Protein AF-A0ABD1UV66-F1 (afdb_monomer)

pLDDT: mean 80.62, std 14.81, range [42.59, 96.62]

Solvent-accessible surface area (backbone atoms only — not comparable to full-atom values): 7300 Å² total; per-residue (Å²): 114,70,67,59,56,52,50,48,52,52,36,36,77,68,73,73,49,53,62,61,64,76,69,66,59,72,97,77,79,90,79,79,88,72,97,49,66,44,62,82,56,35,52,58,50,52,52,60,51,54,74,74,54,74,92,76,89,81,56,69,78,47,76,46,71,49,100,51,103,76,63,47,75,44,79,38,67,52,92,42,70,66,58,52,48,52,44,50,54,49,54,59,61,49,52,81,26,36,66,83,56,71,59,59,56,57,56,50,52,59,58,65,73,70,116

Radius of gyration: 18.42 Å; Cα contacts (8 Å, |Δi|>4): 74; chains: 1; bounding box: 34×51×40 Å

Sequence (115 aa):
MEQVLKAWNVLARRQISTQLIEIESRPHITLYSSPFADISKLENIVKNFASKQGPLPMSFSSIGSLPNDKNVLFLAPTPTLSLLQFHSQLCDEMKEGIEVGTSMSRYMDSFVSGS

Secondary structure (DSSP, 8-state):
-HHHHHHHHHHHHTTS--HHHHTT----------SSB-HHHHHHHHHHHHHT-------EEEEEEE-STT-EEEEEEP--HHHHHHHHHHHHHHGGGB---THHHHHHHHHHTT-

Organism: NCBI:txid205694

Foldseek 3Di:
DVVVVVVQVVCVVVVNDNVCVVVVHDDDDDLDDDPFFDCVLVVVLVVVLVVPDDDDDWDFDDWDFDPDPVRDIDTHIDDDPVSVVSSVVSVVSRVVGGDPPCVVVVVVVVVVVPD

Mean predicted aligned error: 9.99 Å

Nearest PDB structures (foldseek):
  1jh6-assembly1_A  TM=8.345E-01  e=5.125E+00  Arabidopsis thaliana
  4uc7-assembly2_B  TM=3.476E-01  e=3.051E+00  Human respiratory syncytial virus A2
  8u2o-assembly1_B  TM=3.242E-01  e=3.706E+00  Plasmodium falciparum 3D7

Structure (mmCIF, N/CA/C/O backbone):
data_AF-A0ABD1UV66-F1
#
_entry.id   AF-A0ABD1UV66-F1
#
loop_
_atom_site.group_PDB
_atom_site.id
_atom_site.type_symbol
_atom_site.label_atom_id
_atom_site.label_alt_id
_atom_site.label_comp_id
_atom_site.label_asym_id
_atom_site.label_entity_id
_atom_site.label_seq_id
_atom_site.pdbx_PDB_ins_code
_atom_site.Cartn_x
_atom_site.Cartn_y
_atom_site.Cartn_z
_atom_site.occupancy
_atom_site.B_iso_or_equiv
_atom_site.auth_seq_id
_atom_site.auth_comp_id
_atom_site.auth_asym_id
_atom_site.auth_atom_id
_atom_site.pdbx_PDB_model_num
ATOM 1 N N . MET A 1 1 ? 0.865 -10.224 -6.932 1.00 60.16 1 MET A N 1
ATOM 2 C CA . MET A 1 1 ? 2.244 -10.154 -6.389 1.00 60.16 1 MET A CA 1
ATOM 3 C C . MET A 1 1 ? 3.287 -10.555 -7.432 1.00 60.16 1 MET A C 1
ATOM 5 O O . MET A 1 1 ? 4.151 -9.743 -7.728 1.00 60.16 1 MET A O 1
ATOM 9 N N . GLU A 1 2 ? 3.175 -11.729 -8.064 1.00 74.81 2 GLU A N 1
ATOM 10 C CA . GLU A 1 2 ? 4.147 -12.237 -9.057 1.00 74.81 2 GLU A CA 1
ATOM 11 C C . GLU A 1 2 ? 4.474 -11.262 -10.210 1.00 74.81 2 GLU A C 1
ATOM 13 O O . GLU A 1 2 ? 5.629 -11.125 -10.606 1.00 74.81 2 GLU A O 1
ATOM 18 N N . GLN A 1 3 ? 3.480 -10.521 -10.710 1.00 78.56 3 GLN A N 1
ATOM 19 C CA . GLN A 1 3 ? 3.675 -9.571 -11.814 1.00 78.56 3 GLN A CA 1
ATOM 20 C C . GLN A 1 3 ? 4.597 -8.395 -11.447 1.00 78.56 3 GLN A C 1
ATOM 22 O O . GLN A 1 3 ? 5.349 -7.927 -12.299 1.00 78.56 3 GLN A O 1
ATOM 27 N N . VAL A 1 4 ? 4.591 -7.948 -10.185 1.00 78.12 4 VAL A N 1
ATOM 28 C CA . VAL A 1 4 ? 5.477 -6.866 -9.722 1.00 78.12 4 VAL A CA 1
ATOM 29 C C . VAL A 1 4 ? 6.925 -7.355 -9.669 1.00 78.12 4 VAL A C 1
ATOM 31 O O . VAL A 1 4 ? 7.819 -6.678 -10.166 1.00 78.12 4 VAL A O 1
ATOM 34 N N . LEU A 1 5 ? 7.145 -8.580 -9.181 1.00 80.38 5 LEU A N 1
ATOM 35 C CA . LEU A 1 5 ? 8.468 -9.212 -9.179 1.00 80.38 5 LEU A CA 1
ATOM 36 C C . LEU A 1 5 ? 9.000 -9.417 -10.605 1.00 80.38 5 LEU A C 1
ATOM 38 O O . LEU A 1 5 ? 10.172 -9.166 -10.880 1.00 80.38 5 LEU A O 1
ATOM 42 N N . LYS A 1 6 ? 8.136 -9.819 -11.547 1.00 83.56 6 LYS A N 1
ATOM 43 C CA . LYS A 1 6 ? 8.500 -9.907 -12.970 1.00 83.56 6 LYS A CA 1
ATOM 44 C C . LYS A 1 6 ? 8.893 -8.546 -13.543 1.00 83.56 6 LYS A C 1
ATOM 46 O O . LYS A 1 6 ? 9.897 -8.473 -14.247 1.00 83.56 6 LYS A O 1
ATOM 51 N N . ALA A 1 7 ? 8.154 -7.481 -13.227 1.00 82.81 7 ALA A N 1
ATOM 52 C CA . ALA A 1 7 ? 8.492 -6.130 -13.671 1.00 82.81 7 ALA A CA 1
ATOM 53 C C . ALA A 1 7 ? 9.861 -5.6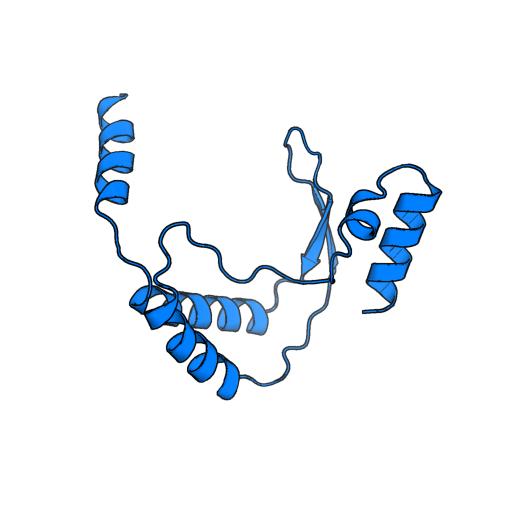81 -13.134 1.00 82.81 7 ALA A C 1
ATOM 55 O O . ALA A 1 7 ? 10.690 -5.205 -13.907 1.00 82.81 7 ALA A O 1
ATOM 56 N N . TRP A 1 8 ? 10.150 -5.914 -11.851 1.00 84.06 8 TRP A N 1
ATOM 57 C CA . TRP A 1 8 ? 11.463 -5.618 -11.265 1.00 84.06 8 TRP A CA 1
ATOM 58 C C . TRP A 1 8 ? 12.596 -6.393 -11.941 1.00 84.06 8 TRP A C 1
ATOM 60 O O . TRP A 1 8 ? 13.619 -5.807 -12.287 1.00 84.06 8 TRP A O 1
ATOM 70 N N . ASN A 1 9 ? 12.388 -7.678 -12.235 1.00 84.06 9 ASN A N 1
ATOM 71 C CA . ASN A 1 9 ? 13.362 -8.482 -12.976 1.00 84.06 9 ASN A CA 1
ATOM 72 C C . ASN A 1 9 ? 13.624 -7.939 -14.389 1.00 84.06 9 ASN A C 1
ATOM 74 O O . ASN A 1 9 ? 14.755 -7.998 -14.873 1.00 84.06 9 ASN A O 1
ATOM 78 N N . VAL A 1 10 ? 12.603 -7.403 -15.065 1.00 86.12 10 VAL A N 1
ATOM 79 C CA . VAL A 1 10 ? 12.777 -6.758 -16.376 1.00 86.12 10 VAL A CA 1
ATOM 80 C C . VAL A 1 10 ? 13.616 -5.484 -16.254 1.00 86.12 10 VAL A C 1
ATOM 82 O O . VAL A 1 10 ? 14.511 -5.284 -17.074 1.00 86.12 10 VAL A O 1
ATOM 85 N N . LEU A 1 11 ? 13.375 -4.653 -15.234 1.00 84.19 11 LEU A N 1
ATOM 86 C CA . LEU A 1 11 ? 14.165 -3.439 -14.986 1.00 84.19 11 LEU A CA 1
ATOM 87 C C . LEU A 1 11 ? 15.636 -3.765 -14.691 1.00 84.19 11 LEU A C 1
ATOM 89 O O . LEU A 1 11 ? 16.526 -3.139 -15.270 1.00 84.19 11 LEU A O 1
ATOM 93 N N . ALA A 1 12 ? 15.883 -4.788 -13.870 1.00 84.25 12 ALA A N 1
ATOM 94 C CA . ALA A 1 12 ? 17.225 -5.255 -13.535 1.00 84.25 12 ALA A CA 1
ATOM 95 C C . ALA A 1 12 ? 17.981 -5.766 -14.771 1.00 84.25 12 ALA A C 1
ATOM 97 O O . ALA A 1 12 ? 19.103 -5.344 -15.039 1.00 84.25 12 ALA A O 1
ATOM 98 N N . ARG A 1 13 ? 17.343 -6.616 -15.591 1.00 87.88 13 ARG A N 1
ATOM 99 C CA . ARG A 1 13 ? 17.948 -7.151 -16.829 1.00 87.88 13 ARG A CA 1
ATOM 100 C C . ARG A 1 13 ? 18.275 -6.071 -17.857 1.00 87.88 13 ARG A C 1
ATOM 102 O O . ARG A 1 13 ? 19.182 -6.259 -18.658 1.00 87.88 13 ARG A O 1
ATOM 109 N N . ARG A 1 14 ? 17.536 -4.960 -17.850 1.00 87.69 14 ARG A N 1
ATOM 110 C CA . ARG A 1 14 ? 17.772 -3.810 -18.733 1.00 87.69 14 ARG A CA 1
ATOM 111 C C . ARG A 1 14 ? 18.772 -2.797 -18.164 1.00 87.69 14 ARG A C 1
ATOM 113 O O . ARG A 1 14 ? 18.944 -1.753 -18.778 1.00 87.69 14 ARG A O 1
ATOM 120 N N . GLN A 1 15 ? 19.409 -3.092 -17.026 1.00 81.75 15 GLN A N 1
ATOM 121 C CA . GLN A 1 15 ? 20.355 -2.201 -16.338 1.00 81.75 15 GLN A CA 1
ATOM 122 C C . GLN A 1 15 ? 19.756 -0.830 -15.976 1.00 81.75 15 GLN A C 1
ATOM 124 O O . GLN A 1 15 ? 20.464 0.168 -15.909 1.00 81.75 15 GLN A O 1
ATOM 129 N N . ILE A 1 16 ? 18.439 -0.777 -15.742 1.00 83.00 16 ILE A N 1
ATOM 130 C CA . ILE A 1 16 ? 17.745 0.459 -15.354 1.00 83.00 16 ILE A CA 1
ATOM 131 C C . ILE A 1 16 ? 17.829 0.649 -13.836 1.00 83.00 16 ILE A C 1
ATOM 133 O O . ILE A 1 16 ? 18.159 1.730 -13.363 1.00 83.00 16 ILE A O 1
ATOM 137 N N . SER A 1 17 ? 17.522 -0.396 -13.061 1.00 76.12 17 SER A N 1
ATOM 138 C CA . SER A 1 17 ? 17.672 -0.394 -11.602 1.00 76.12 17 SER A CA 1
ATOM 139 C C . SER A 1 17 ? 17.603 -1.816 -11.042 1.00 76.12 17 SER A C 1
ATOM 141 O O . SER A 1 17 ? 16.757 -2.609 -11.459 1.00 76.12 17 SER A O 1
ATOM 143 N N . THR A 1 18 ? 18.469 -2.120 -10.075 1.00 78.56 18 THR A N 1
ATOM 144 C CA . THR A 1 18 ? 18.472 -3.348 -9.254 1.00 78.56 18 THR A CA 1
ATOM 145 C C . THR A 1 18 ? 18.096 -3.078 -7.796 1.00 78.56 18 THR A C 1
ATOM 147 O O . THR A 1 18 ? 17.883 -4.019 -7.033 1.00 78.56 18 THR A O 1
ATOM 150 N N . GLN A 1 19 ? 17.931 -1.806 -7.419 1.00 77.38 19 GLN A N 1
ATOM 151 C CA . GLN A 1 19 ? 17.801 -1.360 -6.031 1.00 77.38 19 GLN A CA 1
ATOM 152 C C . GLN A 1 19 ? 16.669 -2.076 -5.279 1.00 77.38 19 GLN A C 1
ATOM 154 O O . GLN A 1 19 ? 16.835 -2.455 -4.127 1.00 77.38 19 GLN A O 1
ATOM 159 N N . LEU A 1 20 ? 15.518 -2.297 -5.925 1.00 72.81 20 LEU A N 1
ATOM 160 C CA . LEU A 1 20 ? 14.356 -2.946 -5.298 1.00 72.81 20 LEU A CA 1
ATOM 161 C C . LEU A 1 20 ? 14.593 -4.428 -4.968 1.00 72.81 20 LEU A C 1
ATOM 163 O O . LEU A 1 20 ? 13.970 -4.941 -4.041 1.00 72.81 20 LEU A O 1
ATOM 167 N N . ILE A 1 21 ? 15.486 -5.093 -5.708 1.00 73.12 21 ILE A N 1
ATOM 168 C CA . ILE A 1 21 ? 15.914 -6.471 -5.440 1.00 73.12 21 ILE A CA 1
ATOM 169 C C . ILE A 1 21 ? 16.940 -6.474 -4.303 1.00 73.12 21 ILE A C 1
ATOM 171 O O . ILE A 1 21 ? 16.819 -7.267 -3.377 1.00 73.12 21 ILE A O 1
ATOM 175 N N . GLU A 1 22 ? 17.911 -5.562 -4.349 1.00 78.88 22 GLU A N 1
ATOM 176 C CA . GLU A 1 22 ? 19.007 -5.476 -3.374 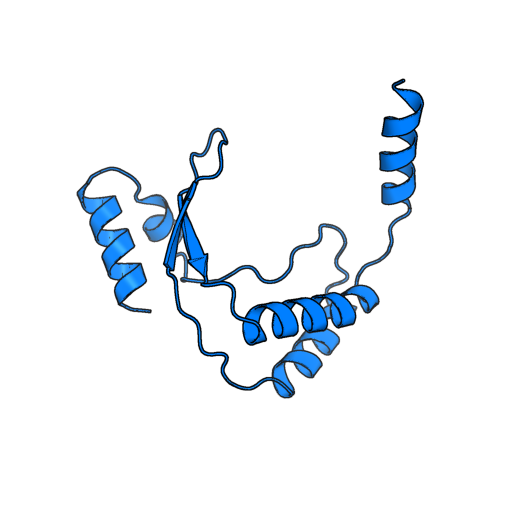1.00 78.88 22 GLU A CA 1
ATOM 177 C C . GLU A 1 22 ? 18.534 -5.133 -1.959 1.00 78.88 22 GLU A C 1
ATOM 179 O O . GLU A 1 22 ? 19.085 -5.646 -0.992 1.00 78.88 22 GLU A O 1
ATOM 184 N N . ILE A 1 23 ? 17.497 -4.300 -1.825 1.00 76.62 23 ILE A N 1
ATOM 185 C CA . ILE A 1 23 ? 16.916 -3.956 -0.515 1.00 76.62 23 ILE A CA 1
ATOM 186 C C . ILE A 1 23 ? 15.860 -4.965 -0.038 1.00 76.62 23 ILE A C 1
ATOM 188 O O . ILE A 1 23 ? 15.142 -4.677 0.918 1.00 76.62 23 ILE A O 1
ATOM 192 N N . GLU A 1 24 ? 15.704 -6.093 -0.740 1.00 78.25 24 GLU A N 1
ATOM 193 C CA . GLU A 1 24 ? 14.689 -7.121 -0.467 1.00 78.25 24 GLU A CA 1
ATOM 194 C C . GLU A 1 24 ? 13.276 -6.532 -0.314 1.00 78.25 24 GLU A C 1
ATOM 196 O O . GLU A 1 24 ? 12.463 -6.959 0.514 1.00 78.25 24 GLU A O 1
ATOM 201 N N . SER A 1 25 ? 12.975 -5.508 -1.123 1.00 76.94 25 SER A N 1
ATOM 202 C CA . SER A 1 25 ? 11.719 -4.777 -1.012 1.00 76.94 25 SER A CA 1
ATOM 203 C C . SER A 1 25 ? 10.545 -5.716 -1.247 1.00 76.94 25 SER A C 1
ATOM 205 O O . SER A 1 25 ? 10.533 -6.522 -2.179 1.00 76.94 25 SER A O 1
ATOM 207 N N . ARG A 1 26 ? 9.500 -5.581 -0.433 1.00 81.38 26 ARG A N 1
ATOM 208 C CA . ARG A 1 26 ? 8.223 -6.254 -0.680 1.00 81.38 26 ARG A CA 1
ATOM 209 C C . ARG A 1 26 ? 7.282 -5.269 -1.364 1.00 81.38 26 ARG A C 1
ATOM 211 O O . ARG A 1 26 ? 7.201 -4.131 -0.907 1.00 81.38 26 ARG A O 1
ATOM 218 N N . PRO A 1 27 ? 6.540 -5.667 -2.413 1.00 82.00 27 PRO A N 1
ATOM 219 C CA . PRO A 1 27 ? 5.552 -4.789 -3.029 1.00 82.00 27 PRO A CA 1
ATOM 220 C C . PRO A 1 27 ? 4.516 -4.334 -1.999 1.00 82.00 27 PRO A C 1
ATOM 222 O O . PRO A 1 27 ? 3.720 -5.139 -1.517 1.00 82.00 27 PRO A O 1
ATOM 225 N N . HIS A 1 28 ? 4.539 -3.051 -1.660 1.00 87.44 28 HIS A N 1
ATOM 226 C CA . HIS A 1 28 ? 3.615 -2.431 -0.719 1.00 87.44 28 HIS A CA 1
ATOM 227 C C . HIS A 1 28 ? 3.110 -1.106 -1.286 1.00 87.44 28 HIS A C 1
ATOM 229 O O . HIS A 1 28 ? 3.697 -0.543 -2.210 1.00 87.44 28 HIS A O 1
ATOM 235 N N . ILE A 1 29 ? 1.999 -0.630 -0.731 1.00 88.44 29 ILE A N 1
ATOM 236 C CA . ILE A 1 29 ? 1.452 0.695 -1.002 1.00 88.44 29 ILE A CA 1
ATOM 237 C C . ILE A 1 29 ? 1.501 1.461 0.310 1.00 88.44 29 ILE A C 1
ATOM 239 O O . ILE A 1 29 ? 1.001 0.980 1.328 1.00 88.44 29 ILE A O 1
ATOM 243 N N . THR A 1 30 ? 2.088 2.650 0.286 1.00 90.62 30 THR A N 1
ATOM 244 C CA . THR A 1 30 ? 2.033 3.564 1.425 1.00 90.62 30 THR A CA 1
ATOM 245 C C . THR A 1 30 ? 0.650 4.201 1.479 1.00 90.62 30 THR A C 1
ATOM 247 O O . THR A 1 30 ? 0.260 4.898 0.545 1.00 90.62 30 THR A O 1
ATOM 250 N N . LEU A 1 31 ? -0.092 3.954 2.560 1.00 91.38 31 LEU A N 1
ATOM 251 C CA . LEU A 1 31 ? -1.428 4.526 2.778 1.00 91.38 31 LEU A CA 1
ATOM 252 C C . LEU A 1 31 ? -1.418 5.707 3.747 1.00 91.38 31 LEU A C 1
ATOM 254 O O . LEU A 1 31 ? -2.354 6.489 3.759 1.00 91.38 31 LEU A O 1
ATOM 258 N N . TYR A 1 32 ? -0.381 5.833 4.571 1.00 89.44 32 TYR A N 1
ATOM 259 C CA . TYR A 1 32 ? -0.257 6.918 5.531 1.00 89.44 32 TYR A CA 1
ATOM 260 C C . TYR A 1 32 ? 1.219 7.142 5.881 1.00 89.44 32 TYR A C 1
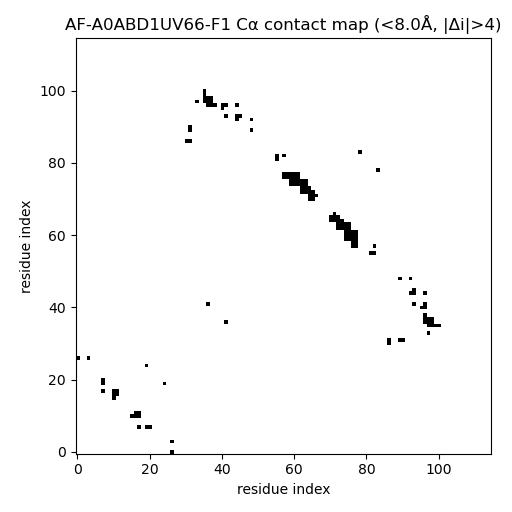ATOM 262 O O . TYR A 1 32 ? 1.989 6.184 5.945 1.00 89.44 32 TYR A O 1
ATOM 270 N N . SER A 1 33 ? 1.617 8.396 6.101 1.00 87.88 33 SER A N 1
ATOM 271 C CA . SER A 1 33 ? 2.955 8.772 6.569 1.00 87.88 33 SER A CA 1
ATOM 272 C C . SER A 1 33 ? 2.867 10.056 7.389 1.00 87.88 33 SER A C 1
ATOM 274 O O . SER A 1 33 ? 2.257 11.026 6.945 1.00 87.88 33 SER A O 1
ATOM 276 N N . SER A 1 34 ? 3.487 10.072 8.568 1.00 85.25 34 SER A N 1
ATOM 277 C CA . SER A 1 34 ? 3.604 11.261 9.417 1.00 85.25 34 SER A CA 1
ATOM 278 C C . SER A 1 34 ? 4.971 11.281 10.099 1.00 85.25 34 SER A C 1
ATOM 280 O O . SER A 1 34 ? 5.417 10.233 10.570 1.00 85.25 34 SER A O 1
ATOM 282 N N . PRO A 1 35 ? 5.633 12.449 10.193 1.00 83.75 35 PRO A N 1
ATOM 283 C CA . PRO A 1 35 ? 6.860 12.598 10.972 1.00 83.75 35 PRO A CA 1
ATOM 284 C C . PRO A 1 35 ? 6.613 12.628 12.492 1.00 83.75 35 PRO A C 1
ATOM 286 O O . PRO A 1 35 ? 7.567 12.514 13.256 1.00 83.75 35 PRO A O 1
ATOM 289 N N . PHE A 1 36 ? 5.358 12.772 12.938 1.00 82.06 36 PHE A N 1
ATOM 290 C CA . PHE A 1 36 ? 4.979 12.937 14.347 1.00 82.06 36 PHE A CA 1
ATOM 291 C C . PHE A 1 36 ? 3.998 11.838 14.773 1.00 82.06 36 PHE A C 1
ATOM 293 O O . PHE A 1 36 ? 2.803 12.074 14.930 1.00 82.06 36 PHE A O 1
ATOM 300 N N . ALA A 1 37 ? 4.499 10.610 14.893 1.00 82.4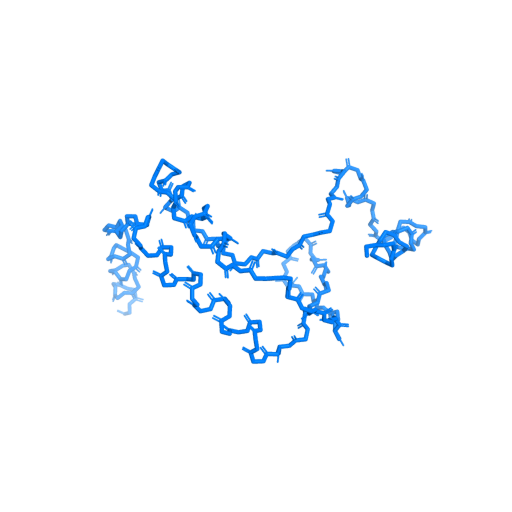4 37 ALA A N 1
ATOM 301 C CA . ALA A 1 37 ? 3.698 9.428 15.194 1.00 82.44 37 ALA A CA 1
ATOM 302 C C . ALA A 1 37 ? 4.053 8.857 16.576 1.00 82.44 37 ALA A C 1
ATOM 304 O O . ALA A 1 37 ? 5.182 8.413 16.787 1.00 82.44 37 ALA A O 1
ATOM 305 N N . ASP A 1 38 ? 3.087 8.817 17.499 1.00 85.12 38 ASP A N 1
ATOM 306 C CA . ASP A 1 38 ? 3.227 8.070 18.754 1.00 85.12 38 ASP A CA 1
ATOM 307 C C . ASP A 1 38 ? 2.853 6.602 18.510 1.00 85.12 38 ASP A C 1
ATOM 309 O O . ASP A 1 38 ? 1.678 6.229 18.460 1.00 85.12 38 ASP A O 1
ATOM 313 N N . ILE A 1 39 ? 3.875 5.760 18.337 1.00 86.62 39 ILE A N 1
ATOM 314 C CA . ILE A 1 39 ? 3.716 4.337 18.002 1.00 86.62 39 ILE A CA 1
ATOM 315 C C . ILE A 1 39 ? 2.822 3.618 19.022 1.00 86.62 39 ILE A C 1
ATOM 317 O O . ILE A 1 39 ? 1.994 2.796 18.627 1.00 86.62 39 ILE A O 1
ATOM 321 N N . SER A 1 40 ? 2.936 3.958 20.310 1.00 86.19 40 SER A N 1
ATOM 322 C CA . SER A 1 40 ? 2.180 3.298 21.381 1.00 86.19 40 SER A CA 1
ATOM 323 C C . SER A 1 40 ? 0.678 3.570 21.271 1.00 86.19 40 SER A C 1
ATOM 325 O O . SER A 1 40 ? -0.135 2.689 21.550 1.00 86.19 40 SER A O 1
ATOM 327 N N . LYS A 1 41 ? 0.291 4.773 20.828 1.00 86.12 41 LYS A N 1
ATOM 328 C CA . LYS A 1 41 ? -1.117 5.122 20.573 1.00 86.12 41 LYS A CA 1
ATOM 329 C C . LYS A 1 41 ? -1.618 4.507 19.270 1.00 86.12 41 LYS A C 1
ATOM 331 O O . LYS A 1 41 ? -2.731 3.985 19.210 1.00 86.12 41 LYS A O 1
ATOM 336 N N . LEU A 1 42 ? -0.783 4.536 18.234 1.00 89.94 42 LEU A N 1
ATOM 337 C CA . LEU A 1 42 ? -1.154 4.092 16.894 1.00 89.94 42 LEU A CA 1
ATOM 338 C C . LEU A 1 42 ? -1.321 2.580 16.777 1.00 89.94 42 LEU A C 1
ATOM 340 O O . LEU A 1 42 ? -2.141 2.135 15.979 1.00 89.94 42 LEU A O 1
ATOM 344 N N . GLU A 1 43 ? -0.601 1.780 17.565 1.00 91.69 43 GLU A N 1
ATOM 345 C CA . GLU A 1 43 ? -0.683 0.321 17.470 1.00 91.69 43 GLU A CA 1
ATOM 346 C C . GLU A 1 43 ? -2.122 -0.189 17.649 1.00 91.69 43 GLU A C 1
ATOM 348 O O . GLU A 1 43 ? -2.617 -0.968 16.829 1.00 91.69 43 GLU A O 1
ATOM 353 N N . ASN A 1 44 ? -2.824 0.285 18.682 1.00 92.06 44 ASN A N 1
ATOM 354 C CA . ASN A 1 44 ? -4.209 -0.115 18.935 1.00 92.06 44 ASN A CA 1
ATOM 355 C C . ASN A 1 44 ? -5.177 0.455 17.897 1.00 92.06 44 ASN A C 1
ATOM 357 O O . ASN A 1 44 ? -6.091 -0.253 17.474 1.00 92.06 44 ASN A O 1
ATOM 361 N N . ILE A 1 45 ? -4.963 1.696 17.455 1.00 93.62 45 ILE A N 1
ATOM 362 C CA . ILE A 1 45 ? -5.777 2.333 16.411 1.00 93.62 45 ILE A CA 1
ATOM 363 C C . ILE A 1 45 ? -5.694 1.514 15.118 1.00 93.62 45 ILE A C 1
ATOM 365 O O . ILE A 1 45 ? -6.718 1.095 14.581 1.00 93.62 45 ILE A O 1
ATOM 369 N N . VAL A 1 46 ? -4.481 1.187 14.665 1.00 93.94 46 VAL A N 1
ATOM 370 C CA . VAL A 1 46 ? -4.255 0.420 13.434 1.00 93.94 46 VAL A CA 1
ATOM 371 C C . VAL A 1 46 ? -4.808 -0.999 13.555 1.00 93.94 46 VAL A C 1
ATOM 373 O O . VAL A 1 46 ? -5.459 -1.468 12.623 1.00 93.94 46 VAL A O 1
ATOM 376 N N . LYS A 1 47 ? -4.614 -1.683 14.693 1.00 94.75 47 LYS A N 1
ATOM 377 C CA . LYS A 1 47 ? -5.191 -3.022 14.922 1.00 94.75 47 LYS A CA 1
ATOM 378 C C . LYS A 1 47 ? -6.720 -3.003 14.878 1.00 94.75 47 LYS A C 1
ATOM 380 O O . LYS A 1 47 ? -7.319 -3.855 14.224 1.00 94.75 47 LYS A O 1
ATOM 385 N N . ASN A 1 48 ? -7.345 -2.031 15.541 1.00 95.06 48 ASN A N 1
ATOM 386 C CA . ASN A 1 48 ? -8.801 -1.885 15.585 1.00 95.06 48 ASN A CA 1
ATOM 387 C C . ASN A 1 48 ? -9.389 -1.473 14.238 1.00 95.06 48 ASN A C 1
ATOM 389 O O . ASN A 1 48 ? -10.487 -1.902 13.893 1.00 95.06 48 ASN A O 1
ATOM 393 N N . PHE A 1 49 ? -8.680 -0.635 13.487 1.00 95.62 49 PHE A N 1
ATOM 394 C CA . PHE A 1 49 ? -9.067 -0.291 12.132 1.00 95.62 49 PHE A CA 1
ATOM 395 C C . PHE A 1 49 ? -8.980 -1.531 11.245 1.00 95.62 49 PHE A C 1
ATOM 397 O O . PHE A 1 49 ? -9.990 -1.934 10.681 1.00 95.62 49 PHE A O 1
ATOM 404 N N . ALA A 1 50 ? -7.821 -2.197 11.196 1.00 94.69 50 ALA A N 1
ATOM 405 C CA . ALA A 1 50 ? -7.573 -3.350 10.334 1.00 94.69 50 ALA A CA 1
ATOM 406 C C . ALA A 1 50 ? -8.523 -4.530 10.597 1.00 94.69 50 ALA A C 1
ATOM 408 O O . ALA A 1 50 ? -8.936 -5.186 9.646 1.00 94.69 50 ALA A O 1
ATOM 409 N N . SER A 1 51 ? -8.918 -4.781 11.851 1.00 96.62 51 SER A N 1
ATOM 410 C CA . SER A 1 51 ? -9.852 -5.868 12.189 1.00 96.62 51 SER A CA 1
ATOM 411 C C . SER A 1 51 ? -11.265 -5.667 11.629 1.00 96.62 51 SER A C 1
ATOM 413 O O . SER A 1 51 ? -12.003 -6.639 11.471 1.00 96.62 51 SER A O 1
ATOM 415 N N . LYS A 1 52 ? -11.638 -4.424 11.302 1.00 95.75 52 LYS A N 1
ATOM 416 C CA . LYS A 1 52 ? -12.924 -4.069 10.684 1.00 95.75 52 LYS A CA 1
ATOM 417 C C . LYS A 1 52 ? -12.873 -4.097 9.155 1.00 95.75 52 LYS A C 1
ATOM 419 O O . LYS A 1 52 ? -13.920 -4.012 8.518 1.00 95.75 52 LYS A O 1
ATOM 424 N N . GLN A 1 53 ? -11.681 -4.185 8.564 1.00 94.12 53 GLN A N 1
ATOM 425 C CA . GLN A 1 53 ? -11.503 -4.116 7.117 1.00 94.12 53 GLN A CA 1
ATOM 426 C C . GLN A 1 53 ? -11.502 -5.510 6.489 1.00 94.12 53 GLN A C 1
ATOM 428 O O . GLN A 1 53 ? -10.862 -6.441 6.975 1.00 94.12 53 GLN A O 1
ATOM 433 N N . GLY A 1 54 ? -12.199 -5.639 5.362 1.00 92.62 54 GLY A N 1
ATOM 434 C CA . GLY A 1 54 ? -12.082 -6.796 4.478 1.00 92.62 54 GLY A CA 1
ATOM 435 C C . GLY A 1 54 ? -10.966 -6.619 3.439 1.00 92.62 54 GLY A C 1
ATOM 436 O O . GLY A 1 54 ? -10.371 -5.544 3.331 1.00 92.62 54 GLY A O 1
ATOM 437 N N . PRO A 1 55 ? -10.691 -7.652 2.622 1.00 93.00 55 PRO A N 1
ATOM 438 C CA . PRO A 1 55 ? -9.802 -7.524 1.473 1.00 93.00 55 PRO A CA 1
ATOM 439 C C . PRO A 1 55 ? -10.270 -6.417 0.517 1.00 93.00 55 PRO A C 1
ATOM 441 O O . PRO A 1 55 ? -11.413 -6.427 0.060 1.00 93.00 55 PRO A O 1
ATOM 444 N N . LEU A 1 56 ? -9.373 -5.488 0.181 1.00 90.44 56 LEU A N 1
ATOM 445 C CA . LEU A 1 56 ? -9.647 -4.402 -0.757 1.00 90.44 56 LEU A CA 1
ATOM 446 C C . LEU A 1 56 ? -9.1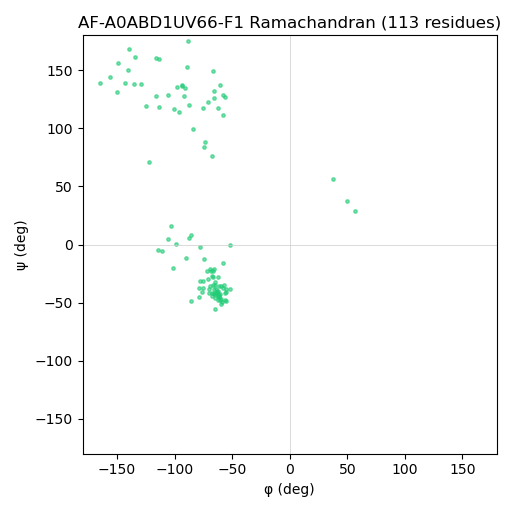46 -4.783 -2.163 1.00 90.44 56 LEU A C 1
ATOM 448 O O . LEU A 1 56 ? -7.931 -4.912 -2.355 1.00 90.44 56 LEU A O 1
ATOM 452 N N . PRO A 1 57 ? -10.028 -4.966 -3.164 1.00 90.06 57 PRO A N 1
ATOM 453 C CA . PRO A 1 57 ? -9.592 -5.189 -4.536 1.00 90.06 57 PRO A CA 1
ATOM 454 C C . PRO A 1 57 ? -8.893 -3.935 -5.074 1.00 90.06 57 PRO A C 1
ATOM 456 O O . PRO A 1 57 ? -9.404 -2.822 -4.959 1.00 90.06 57 PRO A O 1
ATOM 459 N N . MET A 1 58 ? -7.721 -4.119 -5.681 1.00 88.44 58 MET A N 1
ATOM 460 C CA . MET A 1 58 ? -6.919 -3.034 -6.245 1.00 88.44 58 MET A CA 1
ATOM 461 C C . MET A 1 58 ? -6.400 -3.412 -7.629 1.00 88.44 58 MET A C 1
ATOM 463 O O . MET A 1 58 ? -5.915 -4.523 -7.845 1.00 88.44 58 MET A O 1
ATOM 467 N N . SER A 1 59 ? -6.458 -2.456 -8.550 1.00 91.38 59 SER A N 1
ATOM 468 C CA . SER A 1 59 ? -5.777 -2.494 -9.843 1.00 91.38 59 SER A CA 1
ATOM 469 C C . SER A 1 59 ? -4.746 -1.375 -9.919 1.00 91.38 59 SER A C 1
ATOM 471 O O . SER A 1 59 ? -4.821 -0.402 -9.173 1.00 91.38 59 SER A O 1
ATOM 473 N N . PHE A 1 60 ? -3.787 -1.505 -10.830 1.00 91.06 60 PHE A N 1
ATOM 474 C CA . PHE A 1 60 ? -2.762 -0.498 -11.086 1.00 91.06 60 PHE A CA 1
ATOM 475 C C . PHE A 1 60 ? -2.822 -0.164 -12.569 1.00 91.06 60 PHE A C 1
ATOM 477 O O . PHE A 1 60 ? -2.673 -1.057 -13.402 1.00 91.06 60 PHE A O 1
ATOM 484 N N . SER A 1 61 ? -3.099 1.094 -12.894 1.00 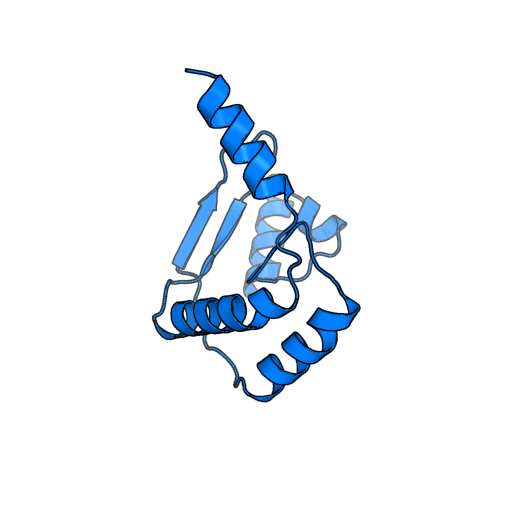89.62 61 SER A N 1
ATOM 485 C CA . SER A 1 61 ? -3.400 1.519 -14.269 1.00 89.62 61 SER A CA 1
ATOM 486 C C . SER A 1 61 ? -2.353 2.454 -14.861 1.00 89.62 61 SER A C 1
ATOM 488 O O . SER A 1 61 ? -2.454 2.806 -16.033 1.00 89.62 61 SER A O 1
ATOM 490 N N . SER A 1 62 ? -1.356 2.870 -14.079 1.00 88.88 62 SER A N 1
ATOM 491 C CA . SER A 1 62 ? -0.339 3.808 -14.544 1.00 88.88 62 SER A CA 1
ATOM 492 C C . SER A 1 62 ? 1.016 3.602 -13.872 1.00 88.88 62 SER A C 1
ATOM 494 O O . SER A 1 62 ? 1.131 3.066 -12.767 1.00 88.88 62 SER A O 1
ATOM 496 N N . ILE A 1 63 ? 2.050 4.047 -14.583 1.00 88.25 63 ILE A N 1
ATOM 497 C CA . ILE A 1 63 ? 3.409 4.222 -14.076 1.00 88.25 63 ILE A CA 1
ATOM 498 C C . ILE A 1 63 ? 3.624 5.723 -13.912 1.00 88.25 63 ILE A C 1
ATOM 500 O O . ILE A 1 63 ? 3.363 6.487 -14.842 1.00 88.25 63 ILE A O 1
ATOM 504 N N . GLY A 1 64 ? 4.074 6.132 -12.733 1.00 85.38 64 GLY A N 1
ATOM 505 C CA . GLY A 1 64 ? 4.446 7.506 -12.431 1.00 85.38 64 GLY A CA 1
ATOM 506 C C . GLY A 1 64 ? 5.940 7.635 -12.163 1.00 85.38 64 GLY A C 1
ATOM 507 O O . GLY A 1 64 ? 6.613 6.662 -11.814 1.00 85.38 64 GLY A O 1
ATOM 508 N N . SER A 1 65 ? 6.439 8.859 -12.301 1.00 85.94 65 SER A N 1
ATOM 509 C CA . SER A 1 65 ? 7.789 9.244 -11.901 1.00 85.94 65 SER A CA 1
ATOM 510 C C . SER A 1 65 ? 7.739 10.490 -11.027 1.00 85.94 65 SER A C 1
ATOM 512 O O . SER A 1 65 ? 7.010 11.429 -11.349 1.00 85.94 65 SER A O 1
ATOM 514 N N . LEU A 1 66 ? 8.525 10.528 -9.953 1.00 82.81 66 LEU A N 1
ATOM 515 C CA . LEU A 1 66 ? 8.723 11.752 -9.176 1.00 82.81 66 LEU A CA 1
ATOM 516 C C . LEU A 1 66 ? 9.954 12.502 -9.709 1.00 82.81 66 LEU A C 1
ATOM 518 O O . LEU A 1 66 ? 11.016 11.881 -9.806 1.00 82.81 66 LEU A O 1
ATOM 522 N N . PRO A 1 67 ? 9.846 13.805 -10.037 1.00 74.69 67 PRO A N 1
ATOM 523 C CA . PRO A 1 67 ? 10.982 14.608 -10.475 1.00 74.69 67 PRO A CA 1
ATOM 524 C C . PRO A 1 67 ? 11.856 14.936 -9.259 1.00 74.69 67 PRO A C 1
ATOM 526 O O . PRO A 1 67 ? 11.690 15.960 -8.603 1.00 74.69 67 PRO A O 1
ATOM 529 N N . ASN A 1 68 ? 12.742 14.016 -8.898 1.00 73.56 68 ASN A N 1
ATOM 530 C CA . ASN A 1 68 ? 13.751 14.206 -7.863 1.00 73.56 68 ASN A CA 1
ATOM 531 C C . ASN A 1 68 ? 15.073 13.577 -8.312 1.00 73.56 68 ASN A C 1
ATOM 533 O O . ASN A 1 68 ? 15.098 12.793 -9.261 1.00 73.56 68 ASN A O 1
ATOM 537 N N . ASP A 1 69 ? 16.160 13.864 -7.596 1.00 64.88 69 ASP A N 1
ATOM 538 C CA . ASP A 1 69 ? 17.507 13.366 -7.927 1.00 64.88 69 ASP A CA 1
ATOM 539 C C . ASP A 1 69 ? 17.605 11.829 -7.973 1.00 64.88 69 ASP A C 1
ATOM 541 O O . ASP A 1 69 ? 18.560 11.271 -8.508 1.00 64.88 69 ASP A O 1
ATOM 545 N N . LYS A 1 70 ? 16.610 11.127 -7.415 1.00 69.38 70 LYS A N 1
ATOM 546 C CA . LYS A 1 70 ? 16.542 9.664 -7.353 1.00 69.38 70 LYS A CA 1
ATOM 547 C C . LYS A 1 70 ? 15.662 9.050 -8.447 1.00 69.38 70 LYS A C 1
ATOM 549 O O . LYS A 1 70 ? 15.537 7.830 -8.462 1.00 69.38 70 LYS A O 1
ATOM 554 N N . ASN A 1 71 ? 15.062 9.863 -9.329 1.00 71.94 71 ASN A N 1
ATOM 555 C CA . ASN A 1 71 ? 14.227 9.457 -10.470 1.00 71.94 71 ASN A CA 1
ATOM 556 C C . ASN A 1 71 ? 13.340 8.238 -10.159 1.00 71.94 71 ASN A C 1
ATOM 558 O O . ASN A 1 71 ? 13.412 7.193 -10.809 1.00 71.94 71 ASN A O 1
ATOM 562 N N . VAL A 1 72 ? 12.530 8.358 -9.105 1.00 80.81 72 VAL A N 1
ATOM 563 C CA . VAL A 1 72 ? 11.745 7.235 -8.579 1.00 80.81 72 VAL A CA 1
ATOM 564 C C . VAL A 1 72 ? 10.613 6.889 -9.540 1.00 80.81 72 VAL A C 1
ATOM 566 O O . VAL A 1 72 ? 9.749 7.728 -9.792 1.00 80.81 72 VAL A O 1
ATOM 569 N N . LEU A 1 73 ? 10.584 5.639 -10.009 1.00 82.00 73 LEU A N 1
ATOM 570 C CA . LEU A 1 73 ? 9.457 5.048 -10.733 1.00 82.00 73 LEU A CA 1
ATOM 571 C C . LEU A 1 73 ? 8.535 4.299 -9.769 1.00 82.00 73 LEU A C 1
ATOM 573 O O . LEU A 1 73 ? 9.001 3.527 -8.931 1.00 82.00 73 LEU A O 1
ATOM 577 N N . PHE A 1 74 ? 7.224 4.473 -9.922 1.00 83.69 74 PHE A N 1
ATOM 578 C CA . PHE A 1 74 ? 6.230 3.766 -9.115 1.00 83.69 74 PHE A CA 1
ATOM 579 C C . PHE A 1 74 ? 5.021 3.326 -9.943 1.00 83.69 74 PHE A C 1
ATOM 581 O O . PHE A 1 74 ? 4.647 3.965 -10.926 1.00 83.69 74 PHE A O 1
ATOM 588 N N . LEU A 1 75 ? 4.398 2.220 -9.531 1.00 87.56 75 LEU A N 1
ATOM 589 C CA . LEU A 1 75 ? 3.096 1.792 -10.043 1.00 87.56 75 LEU A CA 1
ATOM 590 C C . LEU A 1 75 ? 2.009 2.459 -9.206 1.00 87.56 75 LEU A C 1
ATOM 592 O O . LEU A 1 75 ? 1.948 2.244 -7.996 1.00 87.56 75 LEU A O 1
ATOM 596 N N . ALA A 1 76 ? 1.154 3.254 -9.842 1.00 89.31 76 ALA A N 1
ATOM 597 C CA . ALA A 1 76 ? 0.072 3.933 -9.147 1.00 89.31 76 ALA A CA 1
ATOM 598 C C . ALA A 1 76 ? -1.202 3.067 -9.152 1.00 89.31 76 ALA A C 1
ATOM 600 O O . ALA A 1 76 ? -1.563 2.505 -10.198 1.00 89.31 76 ALA A O 1
ATOM 601 N N . PRO A 1 77 ? -1.898 2.941 -8.007 1.00 91.50 77 PRO A N 1
ATOM 602 C CA . PRO A 1 77 ? -3.183 2.264 -7.966 1.00 91.50 77 PRO A CA 1
ATOM 603 C C . PRO A 1 77 ? -4.229 3.062 -8.753 1.00 91.50 77 PRO A C 1
ATOM 605 O O . PRO A 1 77 ? -4.191 4.291 -8.820 1.00 91.50 77 PRO A O 1
ATOM 608 N N . THR A 1 78 ? -5.195 2.363 -9.337 1.00 94.50 78 THR A N 1
ATOM 609 C CA . THR A 1 78 ? -6.371 2.986 -9.944 1.00 94.50 78 THR A CA 1
ATOM 610 C C . THR A 1 78 ? -7.204 3.649 -8.837 1.00 94.50 78 THR A C 1
ATOM 612 O O . THR A 1 78 ? -7.558 2.965 -7.870 1.00 94.50 78 THR A O 1
ATOM 615 N N . PRO A 1 79 ? -7.537 4.950 -8.944 1.00 91.56 79 PRO A N 1
ATOM 616 C CA . PRO A 1 79 ? -8.267 5.671 -7.906 1.00 91.56 79 PRO A CA 1
ATOM 617 C C . PRO A 1 79 ? -9.739 5.247 -7.905 1.00 91.56 79 PRO A C 1
ATOM 619 O O . PRO A 1 79 ? -10.582 5.820 -8.591 1.00 91.56 79 PRO A O 1
ATOM 622 N N . THR A 1 80 ? -10.048 4.200 -7.149 1.00 95.00 80 THR A N 1
ATOM 623 C CA . THR A 1 80 ? -11.420 3.731 -6.937 1.00 95.00 80 THR A CA 1
ATOM 624 C C . THR A 1 80 ? -12.041 4.435 -5.736 1.00 95.00 80 THR A C 1
ATOM 626 O O . THR A 1 80 ? -11.340 4.812 -4.795 1.00 95.00 80 THR A O 1
ATOM 629 N N . LEU A 1 81 ? -13.370 4.568 -5.731 1.00 95.44 81 LEU A N 1
ATOM 630 C CA . LEU A 1 81 ? -14.090 5.150 -4.596 1.00 95.44 81 LEU A CA 1
ATOM 631 C C . LEU A 1 81 ? -13.792 4.398 -3.288 1.00 95.44 81 LEU A C 1
ATOM 633 O O . LEU A 1 81 ? -13.544 5.032 -2.269 1.00 95.44 81 LEU A O 1
ATOM 637 N N . SER A 1 82 ? -13.735 3.065 -3.332 1.00 94.69 82 SER A N 1
ATOM 638 C CA . SER A 1 82 ? -13.423 2.227 -2.170 1.00 94.69 82 SER A CA 1
ATOM 639 C C . SER A 1 82 ? -12.018 2.471 -1.618 1.00 94.69 82 SER A C 1
ATOM 641 O O . SER A 1 82 ? -11.853 2.542 -0.405 1.00 94.69 82 SER A O 1
ATOM 643 N N . LEU A 1 83 ? -11.007 2.641 -2.481 1.00 94.50 83 LEU A N 1
ATOM 644 C CA . LEU A 1 83 ? -9.643 2.956 -2.040 1.00 94.50 83 LEU A CA 1
ATOM 645 C C . LEU A 1 83 ? -9.564 4.355 -1.418 1.00 94.50 83 LEU A C 1
ATOM 647 O O . LEU A 1 83 ? -8.924 4.531 -0.384 1.00 94.50 83 LEU A O 1
ATOM 651 N N . LEU A 1 84 ? -10.235 5.338 -2.022 1.00 94.69 84 LEU A N 1
ATOM 652 C CA . LEU A 1 84 ? -10.274 6.705 -1.498 1.00 94.69 84 LEU A CA 1
ATOM 653 C C . LEU A 1 84 ? -11.007 6.779 -0.151 1.00 94.69 84 LEU A C 1
ATOM 655 O O . LEU A 1 84 ? -10.530 7.442 0.767 1.00 94.69 84 LEU A O 1
ATOM 659 N N . GLN A 1 85 ? -12.126 6.065 -0.005 1.00 95.31 85 GLN A N 1
ATOM 660 C CA . GLN A 1 85 ? -12.861 5.963 1.258 1.00 95.31 85 GLN A CA 1
ATOM 661 C C . GLN A 1 85 ? -12.038 5.259 2.337 1.00 95.31 85 GLN A C 1
ATOM 663 O O . GLN A 1 85 ? -11.942 5.776 3.447 1.00 95.31 85 GLN A O 1
ATOM 668 N N . PHE A 1 86 ? -11.395 4.137 2.002 1.00 95.62 86 PHE A N 1
ATOM 669 C CA . PHE A 1 86 ? -10.490 3.434 2.910 1.00 95.62 86 PHE A CA 1
ATOM 670 C C . PHE A 1 86 ? -9.381 4.364 3.414 1.00 95.62 86 PHE A C 1
ATOM 672 O O . PHE A 1 86 ? -9.136 4.452 4.615 1.00 95.62 86 PHE A O 1
ATOM 679 N N . HIS A 1 87 ? -8.732 5.088 2.497 1.00 94.94 87 HIS A N 1
ATOM 680 C CA . HIS A 1 87 ? -7.674 6.037 2.831 1.00 94.94 87 HIS A CA 1
ATOM 681 C C . HIS A 1 87 ? -8.187 7.176 3.724 1.00 94.94 87 HIS A C 1
ATOM 683 O O . HIS A 1 87 ? -7.546 7.504 4.716 1.00 94.94 87 HIS A O 1
ATOM 689 N N . SER A 1 88 ? -9.356 7.749 3.41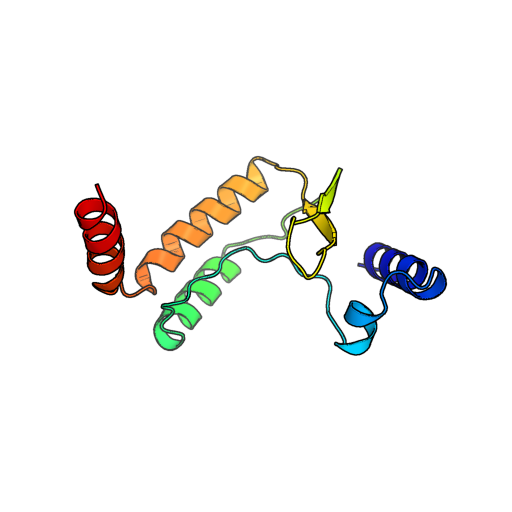7 1.00 95.06 88 SER A N 1
ATOM 690 C CA . SER A 1 88 ? -9.964 8.803 4.240 1.00 95.06 88 SER A CA 1
ATOM 691 C C . SER A 1 88 ? -10.256 8.324 5.661 1.00 95.06 88 SER A C 1
ATOM 693 O O . SER A 1 88 ? -9.879 8.998 6.613 1.00 95.06 88 SER A O 1
ATOM 695 N N . GLN A 1 89 ? -10.872 7.148 5.809 1.00 95.31 89 GLN A N 1
ATOM 696 C CA . GLN A 1 89 ? -11.194 6.579 7.120 1.00 95.31 89 GLN A CA 1
ATOM 697 C C . GLN A 1 89 ? -9.930 6.279 7.927 1.00 95.31 89 GLN A C 1
ATOM 699 O O . GLN A 1 89 ? -9.881 6.577 9.116 1.00 95.31 89 GLN A O 1
ATOM 704 N N . LEU A 1 90 ? -8.890 5.740 7.279 1.00 94.69 90 LEU A N 1
ATOM 705 C CA . LEU A 1 90 ? -7.596 5.544 7.924 1.00 94.69 90 LEU A CA 1
ATOM 706 C C . LEU A 1 90 ? -7.034 6.883 8.415 1.00 94.69 90 LEU A C 1
ATOM 708 O O . LEU A 1 90 ? -6.654 6.991 9.572 1.00 94.69 90 LEU A O 1
ATOM 712 N N . CYS A 1 91 ? -7.007 7.914 7.569 1.00 92.69 91 CYS A N 1
ATOM 713 C CA . CYS A 1 91 ? -6.519 9.237 7.956 1.00 92.69 91 CYS A CA 1
ATOM 714 C C . CYS A 1 91 ? -7.283 9.831 9.144 1.00 92.69 91 CYS A C 1
ATOM 716 O O . CYS A 1 91 ? -6.663 10.481 9.981 1.00 92.69 91 CYS A O 1
ATOM 718 N N . ASP A 1 92 ? -8.597 9.623 9.220 1.00 92.88 92 ASP A N 1
ATOM 719 C CA . ASP A 1 92 ? -9.413 10.109 10.332 1.00 92.88 92 ASP A CA 1
ATOM 720 C C . ASP A 1 92 ? -9.071 9.402 11.649 1.00 92.88 92 ASP A C 1
ATOM 722 O O . ASP A 1 92 ? -8.851 10.078 12.649 1.00 92.88 92 ASP A O 1
ATOM 726 N N . GLU A 1 93 ? -8.917 8.077 11.641 1.00 91.88 93 GLU A N 1
ATOM 727 C CA . GLU A 1 93 ? -8.495 7.304 12.821 1.00 91.88 93 GLU A CA 1
ATOM 728 C C . GLU A 1 93 ? -7.067 7.669 13.267 1.00 91.88 93 GLU A C 1
ATOM 730 O O . GLU A 1 93 ? -6.774 7.777 14.457 1.00 91.88 93 GLU A O 1
ATOM 735 N N . MET A 1 94 ? -6.161 7.914 12.314 1.00 89.19 94 MET A N 1
ATOM 736 C CA . MET A 1 94 ? -4.759 8.235 12.609 1.00 89.19 94 MET A CA 1
ATOM 737 C C . MET A 1 94 ? -4.580 9.612 13.267 1.00 89.19 94 MET A C 1
ATOM 739 O O . MET A 1 94 ? -3.569 9.813 13.940 1.00 89.19 94 MET A O 1
ATOM 743 N N . LYS A 1 95 ? -5.539 10.545 13.133 1.00 85.12 95 LYS A N 1
ATOM 744 C CA . LYS A 1 95 ? -5.492 11.872 13.789 1.00 85.12 95 LYS A CA 1
ATOM 745 C C . LYS A 1 95 ? -5.359 11.775 15.307 1.00 85.12 95 LYS A C 1
ATOM 747 O O . LYS A 1 95 ? -4.647 12.583 15.892 1.00 85.12 95 LYS A O 1
ATOM 752 N N . GLU A 1 96 ? -5.966 10.765 15.923 1.00 75.69 96 GLU A N 1
ATOM 753 C CA . GLU A 1 96 ? -5.928 10.545 17.376 1.00 75.69 96 GLU A CA 1
ATOM 754 C C . GLU A 1 96 ? -4.521 10.180 17.898 1.00 75.69 96 GLU A C 1
ATOM 756 O O . GLU 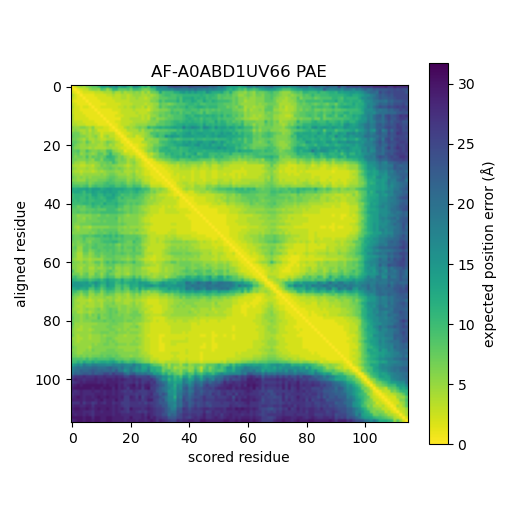A 1 96 ? -4.212 10.376 19.074 1.00 75.69 96 GLU A O 1
ATOM 761 N N . GLY A 1 97 ? -3.644 9.651 17.034 1.00 68.62 97 GLY A N 1
ATOM 762 C CA . GLY A 1 97 ? -2.276 9.250 17.389 1.00 68.62 97 GLY A CA 1
ATOM 763 C C . GLY A 1 97 ? -1.178 10.192 16.893 1.00 68.62 97 GLY A C 1
ATOM 764 O O . GLY A 1 97 ? 0.006 9.892 17.066 1.00 68.62 97 GLY A O 1
ATOM 765 N N . ILE A 1 98 ? -1.553 11.313 16.276 1.00 74.94 98 ILE A N 1
ATOM 766 C CA . ILE A 1 98 ? -0.620 12.353 15.846 1.00 74.94 98 ILE A CA 1
ATOM 767 C C . ILE A 1 98 ? -0.675 13.458 16.883 1.00 74.94 98 ILE A C 1
ATOM 769 O O . ILE A 1 98 ? -1.699 14.120 17.055 1.00 74.94 98 ILE A O 1
ATOM 773 N N . GLU A 1 99 ? 0.442 13.701 17.559 1.00 60.62 99 GLU A N 1
ATOM 774 C CA . GLU A 1 99 ? 0.582 14.966 18.263 1.00 60.62 99 GLU A CA 1
ATOM 775 C C . GLU A 1 99 ? 0.542 16.066 17.203 1.00 60.62 99 GLU A C 1
ATOM 777 O O . GLU A 1 99 ? 1.400 16.116 16.317 1.00 60.62 99 GLU A O 1
ATOM 782 N N . VAL A 1 100 ? -0.460 16.950 17.268 1.00 55.84 100 VAL A N 1
ATOM 783 C CA . VAL A 1 100 ? -0.413 18.233 16.561 1.00 55.84 100 VAL A CA 1
ATOM 784 C C . VAL A 1 100 ? 0.687 19.041 17.239 1.00 55.84 100 VAL A C 1
ATOM 786 O O . VAL A 1 100 ? 0.447 19.902 18.081 1.00 55.84 100 VAL A O 1
ATOM 789 N N . GLY A 1 101 ? 1.931 18.683 16.932 1.00 47.09 101 GLY A N 1
ATOM 790 C CA . GLY A 1 101 ? 3.097 19.395 17.383 1.00 47.09 101 GLY A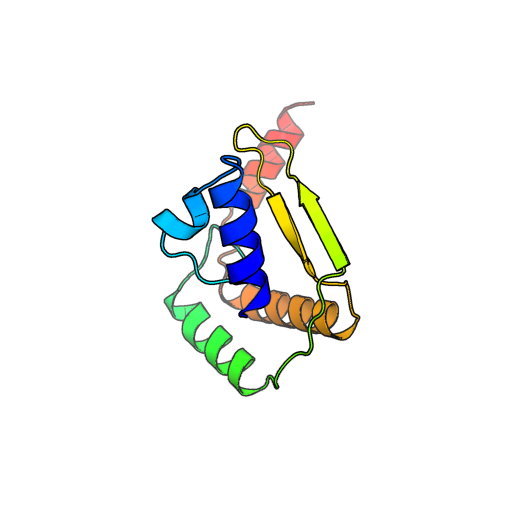 CA 1
ATOM 791 C C . GLY A 1 101 ? 2.960 20.820 16.885 1.00 47.09 101 GLY A C 1
ATOM 792 O O . GLY A 1 101 ? 2.754 21.075 15.696 1.00 47.09 101 GLY A O 1
ATOM 793 N N . THR A 1 102 ? 3.115 21.764 17.802 1.00 45.59 102 THR A N 1
ATOM 794 C CA . THR A 1 102 ? 3.155 23.217 17.601 1.00 45.59 102 THR A CA 1
ATOM 795 C C . THR A 1 102 ? 4.158 23.664 16.515 1.00 45.59 102 THR A C 1
ATOM 797 O O . THR A 1 102 ? 4.272 24.851 16.220 1.00 45.59 102 THR A O 1
ATOM 800 N N . SER A 1 103 ? 4.883 22.737 15.875 1.00 45.38 103 SER A N 1
ATOM 801 C CA . SER A 1 103 ? 5.725 22.973 14.705 1.00 45.38 103 SER A CA 1
ATOM 802 C C . SER A 1 103 ? 4.942 23.309 13.437 1.00 45.38 103 SER A C 1
ATOM 804 O O . SER A 1 103 ? 5.522 23.959 12.573 1.00 45.38 103 SER A O 1
ATOM 806 N N . MET A 1 104 ? 3.658 22.936 13.309 1.00 45.72 104 MET A N 1
ATOM 807 C CA . MET A 1 104 ? 2.842 23.402 12.173 1.00 45.72 104 MET A CA 1
ATOM 808 C C . MET A 1 104 ? 2.629 24.925 12.241 1.00 45.72 104 MET A C 1
ATOM 810 O O . MET A 1 104 ? 2.751 25.599 11.224 1.00 45.72 104 MET A O 1
ATOM 814 N N . SER A 1 105 ? 2.438 25.482 13.449 1.00 45.78 105 SER A N 1
ATOM 815 C CA . SER A 1 105 ? 2.423 26.941 13.669 1.00 45.78 105 SER A CA 1
ATOM 816 C C . SER A 1 105 ? 3.751 27.557 13.247 1.00 45.78 105 SER A C 1
ATOM 818 O O . SER A 1 105 ? 3.767 28.491 12.462 1.00 45.78 105 SER A O 1
ATOM 820 N N . ARG A 1 106 ? 4.879 26.967 13.664 1.00 46.84 106 ARG A N 1
ATOM 821 C CA . ARG A 1 106 ? 6.210 27.519 13.372 1.00 46.84 106 ARG A CA 1
ATOM 822 C C . ARG A 1 106 ? 6.576 27.480 11.876 1.00 46.84 106 ARG A C 1
ATOM 824 O O . ARG A 1 106 ? 7.340 28.329 11.433 1.00 46.84 106 ARG A O 1
ATOM 831 N N . TYR A 1 107 ? 6.035 26.524 11.112 1.00 46.00 107 TYR A N 1
ATOM 832 C CA . TYR A 1 107 ? 6.181 26.446 9.648 1.00 46.00 107 TYR A CA 1
ATOM 833 C C . TYR A 1 107 ? 5.258 27.422 8.900 1.00 46.00 107 TYR A C 1
ATOM 835 O O . TYR A 1 107 ? 5.611 27.901 7.826 1.00 46.00 107 TYR A O 1
ATOM 843 N N . MET A 1 108 ? 4.078 27.722 9.453 1.00 51.34 108 MET A N 1
ATOM 844 C CA . MET A 1 108 ? 3.198 28.763 8.914 1.00 51.34 108 MET A CA 1
ATOM 845 C C . MET A 1 108 ? 3.718 30.167 9.252 1.00 51.34 108 MET A C 1
ATOM 847 O O . MET A 1 108 ? 3.681 31.043 8.393 1.00 51.34 108 MET A O 1
ATOM 851 N N . ASP A 1 109 ? 4.288 30.364 10.443 1.00 51.22 109 ASP A N 1
ATOM 852 C CA . ASP A 1 109 ? 4.891 31.631 10.873 1.00 51.22 109 ASP A CA 1
ATOM 853 C C . ASP A 1 109 ? 6.090 32.014 9.991 1.00 51.22 109 ASP A C 1
ATOM 855 O O . ASP A 1 109 ? 6.218 33.170 9.592 1.00 51.22 109 ASP A O 1
ATOM 859 N N . SER A 1 110 ? 6.932 31.043 9.615 1.00 51.94 110 SER A N 1
ATOM 860 C CA . SER A 1 110 ? 8.067 31.270 8.710 1.00 51.94 110 SER A CA 1
ATOM 861 C C . SER A 1 110 ? 7.662 31.515 7.252 1.00 51.94 110 SER A C 1
ATOM 863 O O . SER A 1 110 ? 8.418 32.144 6.513 1.00 51.94 110 SER A O 1
ATOM 865 N N . PHE A 1 111 ? 6.478 31.058 6.833 1.00 48.50 111 PHE A N 1
ATOM 866 C CA . PHE A 1 111 ? 5.922 31.353 5.510 1.00 48.50 111 PHE A CA 1
ATOM 867 C C . PHE A 1 111 ? 5.306 32.762 5.459 1.00 48.50 111 PHE A C 1
ATOM 869 O O . PHE A 1 111 ? 5.461 33.471 4.469 1.00 48.50 111 PHE A O 1
ATOM 876 N N . VAL A 1 112 ? 4.660 33.202 6.545 1.00 55.59 112 VAL A N 1
ATOM 877 C CA . VAL A 1 112 ? 4.055 34.541 6.660 1.00 55.59 112 VAL A CA 1
ATOM 878 C C . VAL A 1 112 ? 5.107 35.638 6.869 1.00 55.59 112 VAL A C 1
ATOM 880 O O . VAL A 1 112 ? 4.935 36.746 6.372 1.00 55.59 112 VAL A O 1
ATOM 883 N N . SER A 1 113 ? 6.229 35.350 7.535 1.00 55.41 113 SER A N 1
ATOM 884 C CA . SER A 1 113 ? 7.308 36.330 7.745 1.00 55.41 113 SER A CA 1
ATOM 885 C C . SER A 1 113 ? 8.220 36.557 6.529 1.00 55.41 113 SER A C 1
ATOM 887 O O . SER A 1 113 ? 9.162 37.340 6.619 1.00 55.41 113 SER A O 1
ATOM 889 N N . GLY A 1 114 ? 8.002 35.832 5.426 1.00 52.50 114 GLY A N 1
ATOM 890 C CA . GLY A 1 114 ? 8.821 35.885 4.210 1.00 52.50 114 GLY A CA 1
ATOM 891 C C . GLY A 1 114 ? 8.216 36.676 3.043 1.00 52.50 114 GLY A C 1
ATOM 892 O O . GLY A 1 114 ? 8.664 36.472 1.917 1.00 52.50 114 GLY A O 1
ATOM 893 N N . SER A 1 115 ? 7.197 37.513 3.284 1.00 42.59 115 SER A N 1
ATOM 894 C CA . SER A 1 115 ? 6.529 38.354 2.267 1.00 42.59 115 SER A CA 1
ATOM 895 C C . SER A 1 115 ? 6.918 39.823 2.377 1.00 42.59 115 SER A C 1
ATOM 897 O O . SER A 1 115 ? 6.907 40.335 3.519 1.00 42.59 115 SER A O 1
#

InterPro domains:
  IPR009097 Cyclic phosphodiesterase [SSF55144] (16-95)